Protein AF-A0A931B1Z1-F1 (afdb_monomer)

Solvent-accessible surface area (backbone atoms only — not comparable to full-atom values): 7238 Å² total; per-residue (Å²): 136,54,72,70,56,52,52,50,42,37,54,55,47,54,52,48,51,54,50,27,42,71,78,36,63,94,51,37,62,36,64,45,75,73,36,69,74,39,45,42,60,44,52,47,50,45,32,45,48,65,68,43,51,60,46,37,66,59,86,93,43,54,77,37,46,20,42,42,66,36,80,33,96,89,63,54,25,31,36,36,74,48,52,36,91,91,57,70,56,93,72,59,42,52,68,64,51,48,56,50,28,56,41,36,43,78,56,17,29,42,51,45,83,44,80,56,92,87,46,48,33,31,49,34,40,78,40,78,86,128

Organism: NCBI:txid2789292

pLDDT: mean 93.0, std 7.2, range [48.5, 98.44]

Radius of gyration: 14.9 Å; Cα contacts (8 Å, |Δi|>4): 215; chains: 1; bounding box: 40×29×43 Å

Foldseek 3Di:
DDPVVLVVLLVVVVVVLVVLCVPPVPPSLWDDPVCLVVVLVNLVSLCSNLVFDEFDDDVPATPDWGWHWAADPVGAIKIFTDDHVPPQDPVNCPVSLVSSQVSCVSSQWHWDWDDDPSGIITGIDIHDDD

Nearest PDB structures (foldseek):
  7mwr-assembly1_B  TM=5.370E-01  e=2.546E-02  synthetic construct
  7mwr-assembly1_A  TM=3.887E-01  e=9.452E-03  synthetic construct
  7ssj-assembly2_D  TM=2.767E-01  e=2.943E-01  Bacillus subtilis subsp. subtilis str. 168
  4l68-assembly2_B  TM=3.928E-01  e=4.053E+00  Arabidopsis thaliana

Structure (mmCIF, N/CA/C/O backbone):
data_AF-A0A931B1Z1-F1
#
_entry.id   AF-A0A931B1Z1-F1
#
loop_
_atom_site.group_PDB
_atom_site.id
_atom_site.type_symbol
_atom_site.label_atom_id
_atom_site.label_alt_id
_atom_site.label_comp_id
_atom_site.label_asym_id
_atom_site.label_entity_id
_atom_site.label_seq_id
_atom_site.pdbx_PDB_ins_code
_atom_site.Cartn_x
_atom_site.Cartn_y
_atom_site.Cartn_z
_atom_site.occupancy
_atom_site.B_iso_or_equiv
_atom_site.auth_seq_id
_atom_site.auth_comp_id
_atom_site.auth_asym_id
_atom_site.auth_atom_id
_atom_site.pdbx_PDB_model_num
ATOM 1 N N . MET A 1 1 ? 14.300 -8.143 0.906 1.00 62.97 1 MET A N 1
ATOM 2 C CA . MET A 1 1 ? 13.987 -8.156 2.365 1.00 62.97 1 MET A CA 1
ATOM 3 C C . MET A 1 1 ? 14.579 -9.386 3.073 1.00 62.97 1 MET A C 1
ATOM 5 O O . MET A 1 1 ? 14.466 -10.482 2.539 1.00 62.97 1 MET A O 1
ATOM 9 N N . THR A 1 2 ? 15.219 -9.235 4.241 1.00 77.38 2 THR A N 1
ATOM 10 C CA . THR A 1 2 ? 15.669 -10.373 5.080 1.00 77.38 2 THR A CA 1
ATOM 11 C C . THR A 1 2 ? 14.515 -10.928 5.923 1.00 77.38 2 THR A C 1
ATOM 13 O O . THR A 1 2 ? 13.582 -10.192 6.244 1.00 77.38 2 THR A O 1
ATOM 16 N N . GLU A 1 3 ? 14.574 -12.206 6.306 1.00 76.56 3 GLU A N 1
ATOM 17 C CA . GLU A 1 3 ? 13.533 -12.872 7.113 1.00 76.56 3 GLU A CA 1
ATOM 18 C C . GLU A 1 3 ? 13.296 -12.161 8.460 1.00 76.56 3 GLU A C 1
ATOM 20 O O . GLU A 1 3 ? 12.155 -11.871 8.821 1.00 76.56 3 GLU A O 1
ATOM 25 N N . ASP A 1 4 ? 14.371 -11.717 9.121 1.00 87.69 4 ASP A N 1
ATOM 26 C CA . ASP A 1 4 ? 14.295 -10.925 10.356 1.00 87.69 4 ASP A CA 1
ATOM 27 C C . ASP A 1 4 ? 13.537 -9.603 10.176 1.00 87.69 4 ASP A C 1
ATOM 29 O O . ASP A 1 4 ? 12.760 -9.194 11.042 1.00 87.69 4 ASP A O 1
ATOM 33 N N . ARG A 1 5 ? 13.745 -8.915 9.045 1.00 86.19 5 ARG A N 1
ATOM 34 C CA . ARG A 1 5 ? 13.070 -7.642 8.765 1.00 86.19 5 ARG A CA 1
ATOM 35 C C . ARG A 1 5 ? 11.580 -7.863 8.533 1.00 86.19 5 ARG A C 1
ATOM 37 O O . ARG A 1 5 ? 10.778 -7.108 9.077 1.00 86.19 5 ARG A O 1
ATOM 44 N N . ALA A 1 6 ? 11.220 -8.901 7.781 1.00 87.12 6 ALA A N 1
ATOM 45 C CA . ALA A 1 6 ? 9.827 -9.264 7.538 1.00 87.12 6 ALA A CA 1
ATOM 46 C C . ALA A 1 6 ? 9.095 -9.567 8.856 1.00 87.12 6 ALA A C 1
ATOM 48 O O . ALA A 1 6 ? 8.012 -9.039 9.109 1.00 87.12 6 ALA A O 1
ATOM 49 N N . GLN A 1 7 ? 9.728 -10.339 9.744 1.00 89.44 7 GLN A N 1
ATOM 50 C CA . GLN A 1 7 ? 9.171 -10.670 11.054 1.00 89.44 7 GLN A CA 1
ATOM 51 C C . GLN A 1 7 ? 9.001 -9.430 11.946 1.00 89.44 7 GLN A C 1
ATOM 53 O O . GLN A 1 7 ? 7.971 -9.282 12.606 1.00 89.44 7 GLN A O 1
ATOM 58 N N . GLN A 1 8 ? 9.985 -8.525 11.965 1.00 93.19 8 GLN A N 1
ATOM 59 C CA . GLN A 1 8 ? 9.887 -7.269 12.718 1.00 93.19 8 GLN A CA 1
ATOM 60 C C . GLN A 1 8 ? 8.735 -6.393 12.221 1.00 93.19 8 GLN A C 1
ATOM 62 O O . GLN A 1 8 ? 7.991 -5.841 13.032 1.00 93.19 8 GLN A O 1
ATOM 67 N N . VAL A 1 9 ? 8.571 -6.278 10.900 1.00 94.38 9 VAL A N 1
ATOM 68 C CA . VAL A 1 9 ? 7.472 -5.513 10.301 1.00 94.38 9 VAL A CA 1
ATOM 69 C C . VAL A 1 9 ? 6.120 -6.128 10.667 1.00 94.38 9 VAL A C 1
ATOM 71 O O . VAL A 1 9 ? 5.229 -5.399 11.101 1.00 94.38 9 VAL A O 1
ATOM 74 N N . ALA A 1 10 ? 5.978 -7.453 10.574 1.00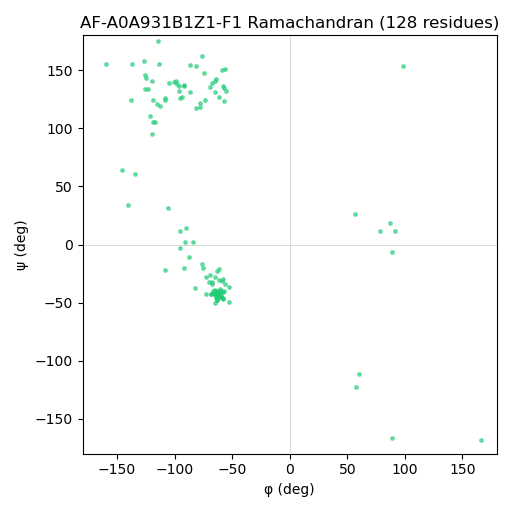 91.00 10 ALA A N 1
ATOM 75 C CA . ALA A 1 10 ? 4.746 -8.147 10.946 1.00 91.00 10 ALA A CA 1
ATOM 76 C C . ALA A 1 10 ? 4.367 -7.908 12.420 1.00 91.00 10 ALA A C 1
ATOM 78 O O . ALA A 1 10 ? 3.233 -7.538 12.716 1.00 91.00 10 ALA A O 1
ATOM 79 N N . GLN A 1 11 ? 5.327 -8.018 13.346 1.00 94.06 11 GLN A N 1
ATOM 80 C CA . GLN A 1 11 ? 5.090 -7.758 14.775 1.00 94.06 11 GLN A CA 1
ATOM 81 C C . GLN A 1 11 ? 4.701 -6.299 15.057 1.00 94.06 11 GLN A C 1
ATOM 83 O O . GLN A 1 11 ? 3.811 -6.023 15.872 1.00 94.06 11 GLN A O 1
ATOM 88 N N . ALA A 1 12 ? 5.365 -5.348 14.390 1.00 94.62 12 ALA A N 1
ATOM 89 C CA . ALA A 1 12 ? 5.027 -3.934 14.500 1.00 94.62 12 ALA A CA 1
ATOM 90 C C . ALA A 1 12 ? 3.599 -3.676 13.999 1.00 94.62 12 ALA A C 1
ATOM 92 O O . ALA A 1 12 ? 2.826 -2.988 14.666 1.00 94.62 12 ALA A O 1
ATOM 93 N N . TRP A 1 13 ? 3.227 -4.283 12.872 1.00 95.62 13 TRP A N 1
ATOM 94 C CA . TRP A 1 13 ? 1.895 -4.171 12.292 1.00 95.62 13 TRP A CA 1
ATOM 95 C C . TRP A 1 13 ? 0.801 -4.741 13.201 1.00 95.62 13 TRP A C 1
ATOM 97 O O . TRP A 1 13 ? -0.173 -4.048 13.491 1.00 95.62 13 TRP A O 1
ATOM 107 N N . GLU A 1 14 ? 0.979 -5.948 13.742 1.00 95.81 14 GLU A N 1
ATOM 108 C CA . GLU A 1 14 ? 0.033 -6.544 14.700 1.00 95.81 14 GLU A CA 1
ATOM 109 C C . GLU A 1 14 ? -0.185 -5.658 15.934 1.00 95.81 14 GLU A C 1
ATOM 111 O O . GLU A 1 14 ? -1.308 -5.501 16.424 1.00 95.81 14 GLU A O 1
ATOM 116 N N . SER A 1 15 ? 0.889 -5.039 16.427 1.00 95.75 15 SER A N 1
ATOM 117 C CA . SER A 1 15 ? 0.817 -4.119 17.563 1.00 95.75 15 SER A CA 1
ATOM 118 C C . SER A 1 15 ? 0.002 -2.868 17.227 1.00 95.75 15 SER A C 1
ATOM 120 O O . SER A 1 15 ? -0.806 -2.429 18.048 1.00 95.75 15 SER A O 1
ATOM 122 N N . LEU A 1 16 ? 0.153 -2.321 16.016 1.00 95.62 16 LEU A N 1
ATOM 123 C CA . LEU A 1 16 ? -0.657 -1.197 15.543 1.00 95.62 16 LEU A CA 1
ATOM 124 C C . LEU A 1 16 ? -2.135 -1.569 15.406 1.00 95.62 16 LEU A C 1
ATOM 126 O O . LEU A 1 16 ? -2.984 -0.810 15.869 1.00 95.62 16 LEU A O 1
ATOM 130 N N . LEU A 1 17 ? -2.453 -2.743 14.850 1.00 95.88 17 LEU A N 1
ATOM 131 C CA . LEU A 1 17 ? -3.837 -3.222 14.751 1.00 95.88 17 LEU A CA 1
ATOM 132 C C . LEU A 1 17 ? -4.487 -3.379 16.133 1.00 95.88 17 LEU A C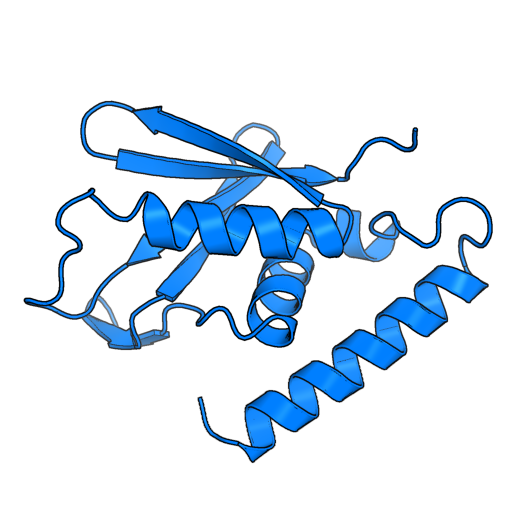 1
ATOM 134 O O . LEU A 1 17 ? -5.641 -2.996 16.326 1.00 95.88 17 LEU A O 1
ATOM 138 N N . ARG A 1 18 ? -3.735 -3.855 17.134 1.00 96.94 18 ARG A N 1
ATOM 139 C CA . ARG A 1 18 ? -4.213 -3.885 18.524 1.00 96.94 18 ARG A CA 1
ATOM 140 C C . ARG A 1 18 ? -4.508 -2.479 19.051 1.00 96.94 18 ARG A C 1
ATOM 142 O O . ARG A 1 18 ? -5.537 -2.278 19.689 1.00 96.94 18 ARG A O 1
ATOM 149 N N . ILE A 1 19 ? -3.633 -1.507 18.780 1.00 96.69 19 ILE A N 1
ATOM 150 C CA . ILE A 1 19 ? -3.853 -0.108 19.173 1.00 96.69 19 ILE A CA 1
ATOM 151 C C . ILE A 1 19 ? -5.105 0.453 18.488 1.00 96.69 19 ILE A C 1
ATOM 153 O O . ILE A 1 19 ? -5.897 1.093 19.176 1.00 96.69 19 ILE A O 1
ATOM 157 N N . ARG A 1 20 ? -5.340 0.171 17.193 1.00 96.12 20 ARG A N 1
ATOM 158 C CA . ARG A 1 20 ? -6.587 0.555 16.497 1.00 96.12 20 ARG A CA 1
ATOM 159 C C . ARG A 1 20 ? -7.817 0.067 17.262 1.00 96.12 20 A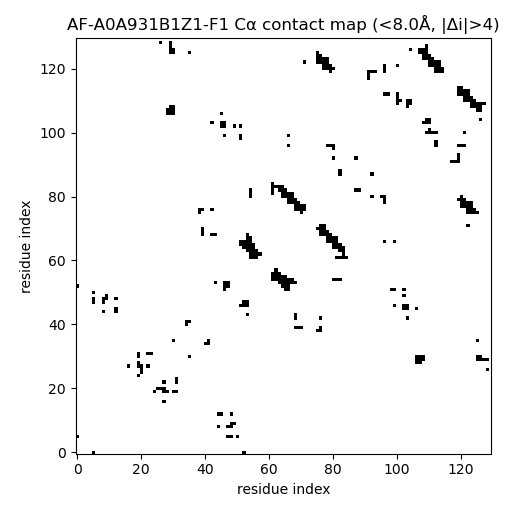RG A C 1
ATOM 161 O O . ARG A 1 20 ? -8.692 0.870 17.568 1.00 96.12 20 ARG A O 1
ATOM 168 N N . GLY A 1 21 ? -7.842 -1.209 17.647 1.00 96.00 21 GLY A N 1
ATOM 169 C CA . GLY A 1 21 ? -8.945 -1.787 18.422 1.00 96.00 21 GLY A CA 1
ATOM 170 C C . GLY A 1 21 ? -9.211 -1.089 19.760 1.00 96.00 21 GLY A C 1
ATOM 171 O O . GLY A 1 21 ? -10.352 -1.036 20.205 1.00 96.00 21 GLY A O 1
ATOM 172 N N . LEU A 1 22 ? -8.181 -0.512 20.387 1.00 96.44 22 LEU A N 1
ATOM 173 C CA . LEU A 1 22 ? -8.319 0.227 21.644 1.00 96.44 22 LEU A CA 1
ATOM 174 C C . LEU A 1 22 ? -8.790 1.675 21.442 1.00 96.44 22 LEU A C 1
ATOM 176 O O . LEU A 1 22 ? -9.547 2.183 22.264 1.00 96.44 22 LEU A O 1
ATOM 180 N N . VAL A 1 23 ? -8.325 2.354 20.388 1.00 94.81 23 VAL A N 1
ATOM 181 C CA . VAL A 1 23 ? -8.594 3.793 20.175 1.00 94.81 23 VAL A CA 1
ATOM 182 C C . VAL A 1 23 ? -9.832 4.072 19.322 1.00 94.81 23 VAL A C 1
ATOM 184 O O . VAL A 1 23 ? -10.365 5.176 19.378 1.00 94.81 23 VAL A O 1
ATOM 187 N N . GLN A 1 24 ? -10.283 3.097 18.533 1.00 94.38 24 GLN A N 1
ATOM 188 C CA . GLN A 1 24 ? -11.463 3.190 17.668 1.00 94.38 24 GLN A CA 1
ATOM 189 C C . GLN A 1 24 ? -12.191 1.837 17.586 1.00 94.38 24 GLN A C 1
ATOM 191 O O . GLN A 1 24 ? -12.250 1.227 16.519 1.00 94.38 24 GLN A O 1
ATOM 196 N N . PRO A 1 25 ? -12.736 1.335 18.706 1.00 94.38 25 PRO A N 1
ATOM 197 C CA . PRO A 1 25 ? -13.301 -0.014 18.777 1.00 94.38 25 PRO A CA 1
ATOM 198 C C . PRO A 1 25 ? -14.400 -0.277 17.737 1.00 94.38 25 PRO A C 1
ATOM 200 O O . PRO A 1 25 ? -14.471 -1.380 17.206 1.00 94.38 25 PRO A O 1
ATOM 203 N N . ASP A 1 26 ? -15.196 0.740 17.395 1.00 94.44 26 ASP A N 1
ATOM 204 C CA . ASP A 1 26 ? -16.310 0.617 16.446 1.00 94.44 26 ASP A CA 1
ATOM 205 C C . ASP A 1 26 ? -15.866 0.545 14.973 1.00 94.44 26 ASP A C 1
ATOM 207 O O . ASP A 1 26 ? -16.650 0.141 14.120 1.00 94.44 26 ASP A O 1
ATOM 211 N N . HIS A 1 27 ? -14.621 0.938 14.674 1.00 94.38 27 HIS A N 1
ATOM 212 C CA . HIS A 1 27 ? -14.079 1.043 13.312 1.00 94.38 27 HIS A CA 1
ATOM 213 C C . HIS A 1 27 ? -12.626 0.558 13.229 1.00 94.38 27 HIS A C 1
ATOM 215 O O . HIS A 1 27 ? -11.794 1.141 12.528 1.00 94.38 27 HIS A O 1
ATOM 221 N N . SER A 1 28 ? -12.265 -0.455 14.017 1.00 95.38 28 SER A N 1
ATOM 222 C CA . SER A 1 28 ? -10.878 -0.932 14.151 1.00 95.38 28 SER A CA 1
ATOM 223 C C . SER A 1 28 ? -10.260 -1.447 12.842 1.00 95.38 28 SER A C 1
ATOM 225 O O . SER A 1 28 ? -9.036 -1.457 12.691 1.00 95.38 28 SER A O 1
ATOM 227 N N . GLU A 1 29 ? -11.103 -1.812 11.879 1.00 94.88 29 GLU A N 1
ATOM 228 C CA . GLU A 1 29 ? -10.746 -2.201 10.520 1.00 94.88 29 GLU A CA 1
ATOM 229 C C . GLU A 1 29 ? -10.228 -1.030 9.674 1.00 94.88 29 GLU A C 1
ATOM 231 O O . GLU A 1 29 ? -9.421 -1.246 8.772 1.00 94.88 29 GLU A O 1
ATOM 236 N N . LEU A 1 30 ? -10.625 0.210 9.979 1.00 96.50 30 LEU A N 1
ATOM 237 C CA . LEU A 1 30 ? -10.210 1.398 9.232 1.00 96.50 30 LEU A CA 1
ATOM 238 C C . LEU A 1 30 ? -8.879 1.972 9.753 1.00 96.50 30 LEU A C 1
ATOM 240 O O . LEU A 1 30 ? -8.569 1.853 10.939 1.00 96.50 30 LEU A O 1
ATOM 244 N N . PRO A 1 31 ? -8.105 2.693 8.919 1.00 96.50 31 PRO A N 1
ATOM 245 C CA . PRO A 1 31 ? -6.925 3.422 9.362 1.00 96.50 31 PRO A CA 1
ATOM 246 C C . PRO A 1 31 ? -7.282 4.430 10.448 1.00 96.50 31 PRO A C 1
ATOM 248 O O . PRO A 1 31 ? -8.270 5.166 10.328 1.00 96.50 31 PRO A O 1
ATOM 251 N N . ALA A 1 32 ? -6.463 4.496 11.489 1.00 95.88 32 ALA A N 1
ATOM 252 C CA . ALA A 1 32 ? -6.657 5.391 12.611 1.00 95.88 32 ALA A CA 1
ATOM 253 C C . ALA A 1 32 ? -6.281 6.844 12.308 1.00 95.88 32 ALA A C 1
ATOM 255 O O . ALA A 1 32 ? -5.556 7.105 11.346 1.00 95.88 32 ALA A O 1
ATOM 256 N N . PRO A 1 33 ? -6.735 7.830 13.111 1.00 94.69 33 PRO A N 1
ATOM 257 C CA . PRO A 1 33 ? -6.446 9.242 12.857 1.00 94.69 33 PRO A CA 1
ATOM 258 C C . PRO A 1 33 ? -4.953 9.552 12.671 1.00 94.69 33 PRO A C 1
ATOM 260 O O . PRO A 1 33 ? -4.592 10.359 11.818 1.00 94.69 33 PRO A O 1
ATOM 263 N N . TRP A 1 34 ? -4.075 8.873 13.416 1.00 94.50 34 TRP A N 1
ATOM 264 C CA . TRP A 1 34 ? -2.623 9.037 13.294 1.00 94.50 34 TRP A CA 1
ATOM 265 C C . TRP A 1 34 ? -2.049 8.417 12.007 1.00 94.50 34 TRP A C 1
ATOM 267 O O . TRP A 1 34 ? -1.069 8.934 11.475 1.00 94.50 34 TRP A O 1
ATOM 277 N N . GLU A 1 35 ? -2.679 7.379 11.452 1.00 96.00 35 GLU A N 1
ATOM 278 C CA . GLU A 1 35 ? -2.324 6.811 10.141 1.00 96.00 35 GLU A CA 1
ATOM 279 C C . GLU A 1 35 ? -2.761 7.734 9.015 1.00 96.00 35 GLU A C 1
ATOM 281 O O . GLU A 1 35 ? -1.993 8.006 8.096 1.00 96.00 35 GLU A O 1
ATOM 286 N N . ARG A 1 36 ? -3.972 8.289 9.129 1.00 94.81 36 ARG A N 1
ATOM 287 C CA . ARG A 1 36 ? -4.505 9.283 8.187 1.00 94.81 36 ARG A CA 1
ATOM 288 C C . ARG A 1 36 ? -3.658 10.556 8.162 1.00 94.81 36 ARG A C 1
ATOM 290 O O . ARG A 1 36 ? -3.568 11.198 7.123 1.00 94.81 36 ARG A O 1
ATOM 297 N N . ALA A 1 37 ? -3.019 10.904 9.281 1.00 94.38 37 ALA A N 1
ATOM 298 C CA . ALA A 1 37 ? -2.094 12.033 9.375 1.00 94.38 37 ALA A CA 1
ATOM 299 C C . ALA A 1 37 ? -0.713 11.760 8.742 1.00 94.38 37 ALA A C 1
ATOM 301 O O . ALA A 1 37 ? 0.007 12.707 8.430 1.00 94.38 37 ALA A O 1
ATOM 302 N N . GLN A 1 38 ? -0.323 10.493 8.549 1.00 95.44 38 GLN A N 1
ATOM 303 C CA . GLN A 1 38 ? 0.939 10.098 7.905 1.00 95.44 38 GLN A CA 1
ATOM 304 C C . GLN A 1 38 ? 0.714 8.976 6.873 1.00 95.44 38 GLN A C 1
ATOM 306 O O . GLN A 1 38 ? 1.286 7.887 6.998 1.00 95.44 38 GLN A O 1
ATOM 311 N N . PRO A 1 39 ? -0.094 9.223 5.827 1.00 96.00 39 PRO A N 1
ATOM 312 C CA . PRO A 1 39 ? -0.650 8.151 5.011 1.00 96.00 39 PRO A CA 1
ATOM 313 C C . PRO A 1 39 ? 0.410 7.449 4.155 1.00 96.00 39 PRO A C 1
ATOM 315 O O . PRO A 1 39 ? 0.341 6.239 3.998 1.00 96.00 39 PRO A O 1
ATOM 318 N N . VAL A 1 40 ? 1.452 8.147 3.687 1.00 97.38 40 VAL A N 1
ATOM 319 C CA . VAL A 1 40 ? 2.577 7.520 2.960 1.00 97.38 40 VAL A CA 1
ATOM 320 C C . VAL A 1 40 ? 3.261 6.443 3.808 1.00 97.38 40 VAL A C 1
ATOM 322 O O . VAL A 1 40 ? 3.485 5.330 3.340 1.00 97.38 40 VAL A O 1
ATOM 325 N N . ARG A 1 41 ? 3.556 6.748 5.079 1.00 96.38 41 ARG A N 1
ATOM 326 C CA . ARG A 1 41 ? 4.212 5.801 5.995 1.00 96.38 41 ARG A CA 1
ATOM 327 C C . ARG A 1 41 ? 3.292 4.641 6.353 1.00 96.38 41 ARG A C 1
ATOM 329 O O . ARG A 1 41 ? 3.740 3.501 6.367 1.00 96.38 41 ARG A O 1
ATOM 336 N N . ALA A 1 42 ? 2.022 4.930 6.628 1.00 97.00 42 ALA A N 1
ATOM 337 C CA . ALA A 1 42 ? 1.054 3.905 6.995 1.00 97.00 42 ALA A CA 1
ATOM 338 C C . ALA A 1 42 ? 0.759 2.940 5.829 1.00 97.00 42 ALA A C 1
ATOM 340 O O . ALA A 1 42 ? 0.729 1.730 6.034 1.00 97.00 42 ALA A O 1
ATOM 341 N N . VAL A 1 43 ? 0.621 3.457 4.602 1.00 98.12 43 VAL A N 1
ATOM 342 C CA . VAL A 1 43 ? 0.440 2.656 3.379 1.00 98.12 43 VAL A CA 1
ATOM 343 C C . VAL A 1 43 ? 1.674 1.798 3.096 1.00 98.12 43 VAL A C 1
ATOM 345 O O . VAL A 1 43 ? 1.528 0.604 2.851 1.00 98.12 43 VAL A O 1
ATOM 348 N N . ALA A 1 44 ? 2.886 2.360 3.179 1.00 97.56 44 ALA A N 1
ATOM 349 C CA . ALA A 1 44 ? 4.117 1.588 2.993 1.00 97.56 44 ALA A CA 1
ATOM 350 C C . ALA A 1 44 ? 4.245 0.450 4.021 1.00 97.56 44 ALA A C 1
ATOM 352 O O . ALA A 1 44 ? 4.506 -0.688 3.641 1.00 97.56 44 ALA A O 1
ATOM 353 N N . LEU A 1 45 ? 3.971 0.729 5.301 1.00 96.50 45 LEU A N 1
ATOM 354 C CA . LEU A 1 45 ? 4.027 -0.282 6.357 1.00 96.50 45 LEU A CA 1
ATOM 355 C C . LEU A 1 45 ? 2.994 -1.399 6.151 1.00 96.50 45 LEU A C 1
ATOM 357 O O . LEU A 1 45 ? 3.320 -2.567 6.343 1.00 96.50 45 LEU A O 1
ATOM 361 N N . ALA A 1 46 ? 1.768 -1.057 5.744 1.00 97.62 46 ALA A N 1
ATOM 362 C CA . ALA A 1 46 ? 0.728 -2.040 5.445 1.00 97.62 46 ALA A CA 1
ATOM 363 C C . ALA A 1 46 ? 1.123 -2.961 4.276 1.00 97.62 46 ALA A C 1
ATOM 365 O O . ALA A 1 46 ? 0.886 -4.168 4.332 1.00 97.62 46 ALA A O 1
ATOM 366 N N . LEU A 1 47 ? 1.759 -2.407 3.238 1.00 97.88 47 LEU A N 1
ATOM 367 C CA . LEU A 1 47 ? 2.296 -3.177 2.115 1.00 97.88 47 LEU A CA 1
ATOM 368 C C . LEU A 1 47 ? 3.427 -4.112 2.563 1.00 97.88 47 LEU A C 1
ATOM 370 O O . LEU A 1 47 ? 3.349 -5.311 2.299 1.00 97.88 47 LEU A O 1
ATOM 374 N N . GLU A 1 48 ? 4.426 -3.604 3.295 1.00 96.94 48 GLU A N 1
ATOM 375 C CA . GLU A 1 48 ? 5.533 -4.432 3.800 1.00 96.94 48 GLU A CA 1
ATOM 376 C C . GLU A 1 48 ? 5.027 -5.555 4.720 1.00 96.94 48 GLU A C 1
ATOM 378 O O . GLU A 1 48 ? 5.463 -6.699 4.594 1.00 96.94 48 GLU A O 1
ATOM 383 N N . ALA A 1 49 ? 4.072 -5.263 5.611 1.00 96.69 49 ALA A N 1
ATOM 384 C CA . ALA A 1 49 ? 3.476 -6.250 6.513 1.00 96.69 49 ALA A CA 1
ATOM 385 C C . ALA A 1 49 ? 2.687 -7.341 5.775 1.00 96.69 49 ALA A C 1
ATOM 387 O O . ALA A 1 49 ? 2.602 -8.472 6.251 1.00 96.69 49 ALA A O 1
ATOM 388 N N . ALA A 1 50 ? 2.144 -7.021 4.599 1.00 95.81 50 ALA A N 1
ATOM 389 C CA . ALA A 1 50 ? 1.508 -7.980 3.703 1.00 95.81 50 ALA A CA 1
ATOM 390 C C . ALA A 1 50 ? 2.506 -8.716 2.785 1.00 95.81 50 ALA A C 1
ATOM 392 O O . ALA A 1 50 ? 2.083 -9.510 1.944 1.00 95.81 50 ALA A O 1
ATOM 393 N N . GLY A 1 51 ? 3.811 -8.458 2.923 1.00 95.12 51 GLY A N 1
ATOM 394 C CA . GLY A 1 51 ? 4.862 -9.054 2.098 1.00 95.12 51 GLY A CA 1
ATOM 395 C C . GLY A 1 51 ? 5.011 -8.423 0.711 1.00 95.12 51 GLY A C 1
ATOM 396 O O . GLY A 1 51 ? 5.719 -8.977 -0.129 1.00 95.12 51 GLY A O 1
ATOM 397 N N . VAL A 1 52 ? 4.372 -7.278 0.450 1.00 95.94 52 VAL A N 1
ATOM 398 C CA . VAL A 1 52 ? 4.564 -6.529 -0.797 1.00 95.94 52 VAL A CA 1
ATOM 399 C C . VAL A 1 52 ? 5.890 -5.765 -0.703 1.00 95.94 52 VAL A C 1
ATOM 401 O O . VAL A 1 52 ? 6.060 -4.963 0.218 1.00 95.94 52 VAL A O 1
ATOM 404 N N . PRO A 1 53 ? 6.845 -5.987 -1.625 1.00 94.31 53 PRO A N 1
ATOM 405 C CA . PRO A 1 53 ? 8.139 -5.323 -1.564 1.00 94.31 53 PRO A CA 1
ATOM 406 C C . PRO A 1 53 ? 7.991 -3.821 -1.812 1.00 94.31 53 PRO A C 1
ATOM 408 O O . PRO A 1 53 ? 7.271 -3.397 -2.719 1.00 94.31 53 PRO A O 1
ATOM 411 N N . ILE A 1 54 ? 8.724 -3.018 -1.044 1.00 95.88 54 ILE A N 1
ATOM 412 C CA . ILE A 1 54 ? 8.899 -1.590 -1.308 1.00 95.88 54 ILE A CA 1
ATOM 413 C C . ILE A 1 54 ? 10.148 -1.407 -2.163 1.00 95.88 54 ILE A C 1
ATOM 415 O O . ILE A 1 54 ? 11.183 -2.025 -1.921 1.00 95.88 54 ILE A O 1
ATOM 419 N N . CYS A 1 55 ? 10.047 -0.552 -3.176 1.00 96.50 55 CYS A N 1
ATOM 420 C CA . CYS A 1 55 ? 11.165 -0.237 -4.047 1.00 96.50 55 CYS A CA 1
ATOM 421 C C . CYS A 1 55 ? 12.301 0.400 -3.239 1.00 96.50 55 CYS A C 1
ATOM 423 O O . CYS A 1 55 ? 12.109 1.432 -2.594 1.00 96.50 55 CYS A O 1
ATOM 425 N N . ALA A 1 56 ? 13.503 -0.154 -3.365 1.00 93.75 56 ALA A N 1
ATOM 426 C CA . ALA A 1 56 ? 14.723 0.463 -2.864 1.00 93.75 56 ALA A CA 1
ATOM 427 C C . ALA A 1 56 ? 15.526 1.049 -4.027 1.00 93.75 56 ALA A C 1
ATOM 429 O O . ALA A 1 56 ? 15.645 0.436 -5.096 1.00 93.75 56 ALA A O 1
ATOM 430 N N . VAL A 1 57 ? 16.088 2.237 -3.813 1.00 93.38 57 VAL A N 1
ATOM 431 C CA . VAL A 1 57 ? 16.924 2.938 -4.792 1.00 93.38 57 VAL A CA 1
ATOM 432 C C . VAL A 1 57 ? 18.277 3.304 -4.188 1.00 93.38 57 VAL A C 1
ATOM 434 O O . VAL A 1 57 ? 18.362 3.624 -3.004 1.00 93.38 57 VAL A O 1
ATOM 437 N N . ASP A 1 58 ? 19.316 3.269 -5.016 1.00 92.88 58 ASP A N 1
ATOM 438 C CA . ASP A 1 58 ? 20.634 3.843 -4.742 1.00 92.88 58 ASP A CA 1
ATOM 439 C C . ASP A 1 58 ? 20.905 4.927 -5.796 1.00 92.88 58 ASP A C 1
ATOM 441 O O . ASP A 1 58 ? 21.077 4.642 -6.988 1.00 92.88 58 ASP A O 1
ATOM 445 N N . GLY A 1 59 ? 20.806 6.193 -5.380 1.00 91.56 59 GLY A N 1
ATOM 446 C CA . GLY A 1 59 ? 20.669 7.322 -6.301 1.00 91.56 59 GLY A CA 1
ATOM 447 C C . GLY A 1 59 ? 19.437 7.158 -7.202 1.00 91.56 59 GLY A C 1
ATOM 448 O O . GLY A 1 59 ? 18.319 6.991 -6.718 1.00 91.56 59 GLY A O 1
ATOM 449 N N . ASP A 1 60 ? 19.647 7.169 -8.520 1.00 87.88 60 ASP A N 1
ATOM 450 C CA . ASP A 1 60 ? 18.576 6.978 -9.511 1.00 87.88 60 ASP A CA 1
ATOM 451 C C . ASP A 1 60 ? 18.312 5.500 -9.861 1.00 87.88 60 ASP A C 1
ATOM 453 O O . ASP A 1 60 ? 17.327 5.175 -10.544 1.00 87.88 60 ASP A O 1
ATOM 457 N N . ALA A 1 61 ? 19.191 4.591 -9.426 1.00 91.75 61 ALA A N 1
ATOM 458 C CA . ALA A 1 61 ? 19.133 3.180 -9.777 1.00 91.75 61 ALA A CA 1
ATOM 459 C C . ALA A 1 61 ? 18.228 2.403 -8.815 1.00 91.75 61 ALA A C 1
ATOM 461 O O . ALA A 1 61 ? 18.367 2.488 -7.601 1.00 91.75 61 ALA A O 1
ATOM 462 N N . VAL A 1 62 ? 17.321 1.591 -9.363 1.00 95.06 62 VAL A N 1
ATOM 463 C CA . VAL A 1 62 ? 16.543 0.627 -8.570 1.00 95.06 62 VAL A CA 1
ATOM 464 C C . VAL A 1 62 ? 17.465 -0.525 -8.178 1.00 95.06 62 VAL A C 1
ATOM 466 O O . VAL A 1 62 ? 18.048 -1.153 -9.063 1.00 95.06 62 VAL A O 1
ATOM 469 N N . VAL A 1 63 ? 17.574 -0.798 -6.878 1.00 94.69 63 VAL A N 1
ATOM 470 C CA . VAL A 1 63 ? 18.361 -1.913 -6.315 1.00 94.69 63 VAL A CA 1
ATOM 471 C C . VAL A 1 63 ? 17.476 -3.035 -5.763 1.00 94.69 63 VAL A C 1
ATOM 473 O O . VAL A 1 63 ? 17.902 -4.185 -5.736 1.00 94.69 63 VAL A O 1
ATOM 476 N N . GLU A 1 64 ? 16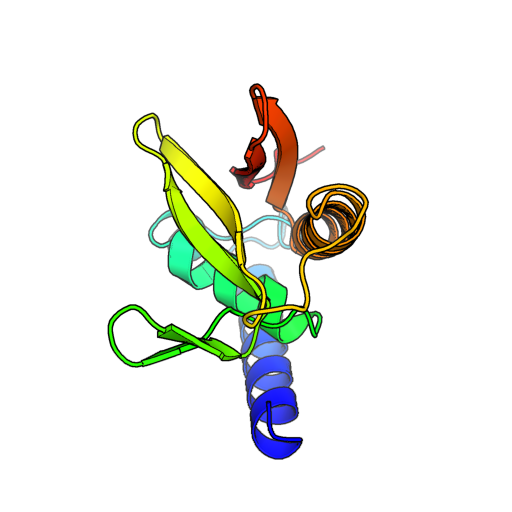.217 -2.735 -5.431 1.00 93.62 64 GLU A N 1
ATOM 477 C CA . GLU A 1 64 ? 15.158 -3.718 -5.158 1.00 93.62 64 GLU A CA 1
ATOM 478 C C . GLU A 1 64 ? 13.871 -3.219 -5.827 1.00 93.62 64 GLU A C 1
ATOM 480 O O . GLU A 1 64 ? 13.466 -2.075 -5.620 1.00 93.62 64 GLU A O 1
ATOM 485 N N . GLY A 1 65 ? 13.267 -4.040 -6.691 1.00 94.94 65 GLY A N 1
ATOM 486 C CA . GLY A 1 65 ? 12.002 -3.699 -7.346 1.00 94.94 65 GLY A CA 1
ATOM 487 C C . GLY A 1 65 ? 10.827 -3.822 -6.379 1.00 94.94 65 GLY A C 1
ATOM 488 O O . GLY A 1 65 ? 10.838 -4.677 -5.499 1.00 94.94 65 GLY A O 1
ATOM 489 N N . GLY A 1 66 ? 9.805 -2.991 -6.554 1.00 96.50 66 GLY A N 1
ATOM 490 C CA . GLY A 1 66 ? 8.644 -3.001 -5.675 1.00 96.50 66 GLY A CA 1
ATOM 491 C C . GLY A 1 66 ? 7.751 -1.779 -5.825 1.00 96.50 66 GLY A C 1
ATOM 492 O O . GLY A 1 66 ? 7.898 -0.968 -6.750 1.00 96.50 66 GLY A O 1
ATOM 493 N N . ALA A 1 67 ? 6.839 -1.645 -4.871 1.00 97.62 67 ALA A N 1
ATOM 494 C CA . ALA A 1 67 ? 5.945 -0.513 -4.742 1.00 97.62 67 ALA A CA 1
ATOM 495 C C . ALA A 1 67 ? 6.709 0.755 -4.330 1.00 97.62 67 ALA A C 1
ATOM 497 O O . ALA A 1 67 ? 7.547 0.744 -3.430 1.00 97.62 67 ALA A O 1
ATOM 498 N N . VAL A 1 68 ? 6.396 1.870 -4.978 1.00 97.44 68 VAL A N 1
ATOM 499 C CA . VAL A 1 68 ? 6.832 3.215 -4.593 1.00 97.44 68 VAL A CA 1
ATOM 500 C C . VAL A 1 68 ? 5.614 3.940 -4.050 1.00 97.44 68 VAL A C 1
ATOM 502 O O . VAL A 1 68 ? 4.603 4.028 -4.747 1.00 97.44 68 VAL A O 1
ATOM 505 N N . VAL A 1 69 ? 5.711 4.440 -2.821 1.00 98.25 69 VAL A N 1
ATOM 506 C CA . VAL A 1 69 ? 4.610 5.095 -2.107 1.00 98.25 69 VAL A CA 1
ATOM 507 C C . VAL A 1 69 ? 4.943 6.571 -1.930 1.00 98.25 69 VAL A C 1
ATOM 509 O O . VAL A 1 69 ? 5.936 6.914 -1.293 1.00 98.25 69 VAL A O 1
ATOM 512 N N . GLU A 1 70 ? 4.113 7.443 -2.488 1.00 97.44 70 GLU A N 1
ATOM 513 C CA . GLU A 1 70 ? 4.361 8.884 -2.574 1.00 97.44 70 GLU A CA 1
ATOM 514 C C . GLU A 1 70 ? 3.091 9.678 -2.233 1.00 97.44 70 GLU A C 1
ATOM 516 O O . GLU A 1 70 ? 1.981 9.158 -2.371 1.00 97.44 70 GLU A O 1
ATOM 521 N N . PRO A 1 71 ? 3.209 10.932 -1.766 1.00 96.94 71 PRO A N 1
ATOM 522 C CA . PRO A 1 71 ? 2.043 11.797 -1.617 1.00 96.94 71 PRO A CA 1
ATOM 523 C C . PRO A 1 71 ? 1.424 12.098 -2.991 1.00 96.94 71 PRO A C 1
ATOM 525 O O . PRO A 1 71 ? 2.145 12.330 -3.959 1.00 96.94 71 PRO A O 1
ATOM 528 N N . GLU A 1 72 ? 0.094 12.136 -3.075 1.00 93.50 72 GLU A N 1
ATOM 529 C CA . GLU A 1 72 ? -0.607 12.610 -4.275 1.00 93.50 72 GLU A CA 1
ATOM 530 C C . GLU A 1 72 ? -0.989 14.092 -4.117 1.00 93.50 72 GLU A C 1
ATOM 532 O O . GLU A 1 72 ? -1.477 14.514 -3.066 1.00 93.50 72 GLU A O 1
ATOM 537 N N . GLU A 1 73 ? -0.791 14.896 -5.170 1.00 80.81 73 GLU A N 1
ATOM 538 C CA . GLU A 1 73 ? -0.925 16.364 -5.122 1.00 80.81 73 GLU A CA 1
ATOM 539 C C . GLU A 1 73 ? -2.319 16.846 -4.694 1.00 80.81 73 GLU A C 1
ATOM 541 O O . GLU A 1 73 ? -2.456 17.903 -4.079 1.00 80.81 73 GLU A O 1
ATOM 546 N N . ARG A 1 74 ? -3.367 16.080 -5.016 1.00 77.88 74 ARG A N 1
ATOM 547 C CA . ARG A 1 74 ? -4.767 16.422 -4.708 1.00 77.88 74 ARG A CA 1
ATOM 548 C C . ARG A 1 74 ? -5.284 15.789 -3.413 1.00 77.88 74 ARG A C 1
ATOM 550 O O . ARG A 1 74 ? -6.481 15.862 -3.147 1.00 77.88 74 ARG A O 1
ATOM 557 N N . GLY A 1 75 ? -4.390 15.224 -2.605 1.00 79.56 75 GLY A N 1
ATOM 558 C CA . GLY A 1 75 ? -4.722 14.471 -1.401 1.00 79.56 75 GLY A CA 1
ATOM 559 C C . GLY A 1 75 ? -4.716 12.962 -1.642 1.00 79.56 75 GLY A C 1
ATOM 560 O O . GLY A 1 75 ? -4.914 12.490 -2.760 1.00 79.56 75 GLY A O 1
ATOM 561 N N . GLY A 1 76 ? -4.464 12.213 -0.567 1.00 87.69 76 GLY A N 1
ATOM 562 C CA . GLY A 1 76 ? -4.278 10.764 -0.609 1.00 87.69 76 GLY A CA 1
ATOM 563 C C . GLY A 1 76 ? -2.824 10.350 -0.844 1.00 87.69 76 GLY A C 1
ATOM 564 O O . GLY A 1 76 ? -1.888 11.146 -0.717 1.00 87.69 76 GLY A O 1
ATOM 565 N N . THR A 1 77 ? -2.649 9.074 -1.166 1.00 97.75 77 THR A N 1
ATOM 566 C CA . THR A 1 77 ? -1.345 8.450 -1.393 1.00 97.75 77 THR A CA 1
ATOM 567 C C . THR A 1 77 ? -1.337 7.779 -2.756 1.00 97.75 77 THR A C 1
ATOM 569 O O . THR A 1 77 ? -2.260 7.048 -3.107 1.00 97.75 77 THR A O 1
ATOM 572 N N . ARG A 1 78 ? -0.276 7.995 -3.524 1.00 97.88 78 ARG A N 1
ATOM 573 C CA . ARG A 1 78 ? -0.053 7.338 -4.805 1.00 97.88 78 ARG A CA 1
ATOM 574 C C . ARG A 1 78 ? 0.860 6.137 -4.612 1.00 97.88 78 ARG A C 1
ATOM 576 O O . ARG A 1 78 ? 1.922 6.262 -4.006 1.00 97.88 78 ARG A O 1
ATOM 583 N N . VAL A 1 79 ? 0.482 4.994 -5.178 1.00 98.44 79 VAL A N 1
ATOM 584 C CA . VAL A 1 79 ? 1.361 3.821 -5.265 1.00 98.44 79 VAL A CA 1
ATOM 585 C C . VAL A 1 79 ? 1.666 3.525 -6.724 1.00 98.44 79 VAL A C 1
ATOM 587 O O . VAL A 1 79 ? 0.762 3.294 -7.523 1.00 98.44 79 VAL A O 1
ATOM 590 N N . THR A 1 80 ? 2.942 3.533 -7.088 1.00 97.12 80 THR A N 1
ATOM 591 C CA . THR A 1 80 ? 3.423 3.065 -8.397 1.00 97.12 80 THR A CA 1
ATOM 592 C C . THR A 1 80 ? 4.302 1.834 -8.216 1.00 97.12 80 THR A C 1
ATOM 594 O O . THR A 1 80 ? 4.583 1.434 -7.090 1.00 97.12 80 THR A O 1
ATOM 597 N N . TRP A 1 81 ? 4.738 1.217 -9.315 1.00 96.69 81 TRP A N 1
ATOM 598 C CA . TRP A 1 81 ? 5.665 0.090 -9.266 1.00 96.69 81 TRP A CA 1
ATOM 599 C C . TRP A 1 81 ? 6.922 0.368 -10.084 1.00 96.69 81 TRP A C 1
ATOM 601 O O . TRP A 1 81 ? 6.847 0.817 -11.234 1.00 96.69 81 TRP A O 1
ATOM 611 N N . ARG A 1 82 ? 8.089 0.081 -9.503 1.00 95.00 82 ARG A N 1
ATOM 612 C CA . ARG A 1 82 ? 9.387 0.161 -10.183 1.00 95.00 82 ARG A CA 1
ATOM 613 C C . ARG A 1 82 ? 10.055 -1.205 -10.197 1.00 95.00 82 ARG A C 1
ATOM 615 O O . ARG A 1 82 ? 10.021 -1.946 -9.224 1.00 95.00 82 ARG A O 1
ATOM 622 N N . TYR A 1 83 ? 10.697 -1.512 -11.316 1.00 94.00 83 TYR A N 1
ATOM 623 C CA . TYR A 1 83 ? 11.397 -2.775 -11.532 1.00 94.00 83 TYR A CA 1
ATOM 624 C C . TYR A 1 83 ? 12.895 -2.542 -11.641 1.00 94.00 83 TYR A C 1
ATOM 626 O O . TYR A 1 83 ? 13.343 -1.477 -12.083 1.00 94.00 83 TYR A O 1
ATOM 634 N N . LEU A 1 84 ? 13.659 -3.586 -11.328 1.00 93.75 84 LEU A N 1
ATOM 635 C CA . LEU A 1 84 ? 15.060 -3.668 -11.712 1.00 93.75 84 LEU A CA 1
ATOM 636 C C . LEU A 1 84 ? 15.204 -3.527 -13.231 1.00 93.75 84 LEU A C 1
ATOM 638 O O . LEU A 1 84 ? 14.324 -3.899 -14.019 1.00 93.75 84 LEU A O 1
ATOM 642 N N . ARG A 1 85 ? 16.349 -2.994 -13.660 1.00 89.06 85 ARG A N 1
ATOM 643 C CA . ARG A 1 85 ? 16.655 -2.839 -15.083 1.00 89.06 85 ARG A CA 1
ATOM 644 C C . ARG A 1 85 ? 16.574 -4.201 -15.782 1.00 89.06 85 ARG A C 1
ATOM 646 O O . ARG A 1 85 ? 17.259 -5.140 -15.400 1.00 89.06 85 ARG A O 1
ATOM 653 N N . GLY A 1 86 ? 15.742 -4.288 -16.820 1.00 88.88 86 GLY A N 1
ATOM 654 C CA . GLY A 1 86 ? 15.518 -5.522 -17.583 1.00 88.88 86 GLY A CA 1
ATOM 655 C C . GLY A 1 86 ? 14.402 -6.429 -17.049 1.00 88.88 86 GLY A C 1
ATOM 656 O O . GLY A 1 86 ? 14.038 -7.370 -17.741 1.00 88.88 86 GLY A O 1
ATOM 657 N N . GLN A 1 87 ? 13.805 -6.128 -15.890 1.00 88.38 87 GLN A N 1
ATOM 658 C CA . GLN A 1 87 ? 12.732 -6.927 -15.276 1.00 88.38 87 GLN A CA 1
ATOM 659 C C . GLN A 1 87 ? 11.347 -6.272 -15.393 1.00 88.38 87 GLN A C 1
ATOM 661 O O . GLN A 1 87 ? 10.507 -6.399 -14.510 1.00 88.38 87 GLN A O 1
ATOM 666 N N . ARG A 1 88 ? 11.097 -5.517 -16.469 1.00 83.12 88 ARG A N 1
ATOM 667 C CA . ARG A 1 88 ? 9.821 -4.812 -16.649 1.00 83.12 88 ARG A CA 1
ATOM 668 C C . ARG A 1 88 ? 8.673 -5.813 -16.799 1.00 83.12 88 ARG A C 1
ATOM 670 O O . ARG A 1 88 ? 8.748 -6.691 -17.655 1.00 83.12 88 ARG A O 1
ATOM 677 N N . ALA A 1 89 ? 7.592 -5.620 -16.048 1.00 84.50 89 ALA A N 1
ATOM 678 C CA . ALA A 1 89 ? 6.389 -6.424 -16.218 1.00 84.50 89 ALA A CA 1
ATOM 679 C C . ALA A 1 89 ? 5.732 -6.215 -17.595 1.00 84.50 89 ALA A C 1
ATOM 681 O O . ALA A 1 89 ? 5.689 -5.099 -18.133 1.00 84.50 89 ALA A O 1
ATOM 682 N N . VAL A 1 90 ? 5.214 -7.311 -18.156 1.00 84.56 90 VAL A N 1
ATOM 683 C CA . VAL A 1 90 ? 4.580 -7.363 -19.487 1.00 84.56 90 VAL A CA 1
ATOM 684 C C . VAL A 1 90 ? 3.271 -6.569 -19.514 1.00 84.56 90 VAL A C 1
ATOM 686 O O . VAL A 1 90 ? 2.954 -5.922 -20.508 1.00 84.56 90 VAL A O 1
ATOM 689 N N . ASP A 1 91 ? 2.550 -6.556 -18.398 1.00 85.06 91 ASP A N 1
ATOM 690 C CA . ASP A 1 91 ? 1.279 -5.857 -18.187 1.00 85.06 91 ASP A CA 1
ATOM 691 C C . ASP A 1 91 ? 1.460 -4.425 -17.646 1.00 85.06 91 ASP A C 1
ATOM 693 O O . ASP A 1 91 ? 0.513 -3.801 -17.169 1.00 85.06 91 ASP A O 1
ATOM 697 N N . ALA A 1 92 ? 2.688 -3.896 -17.706 1.00 84.31 92 ALA A N 1
ATOM 698 C CA . ALA A 1 92 ? 3.065 -2.617 -17.110 1.00 84.31 92 ALA A CA 1
ATOM 699 C C . ALA A 1 92 ? 2.801 -2.518 -15.590 1.00 84.31 92 ALA A C 1
ATOM 701 O O . ALA A 1 92 ? 2.670 -1.407 -15.072 1.00 84.31 92 ALA A O 1
ATOM 702 N N . GLY A 1 93 ? 2.790 -3.660 -14.894 1.00 90.75 93 GLY A N 1
ATOM 703 C CA . GLY A 1 93 ? 2.716 -3.776 -13.439 1.00 90.75 93 GLY A CA 1
ATOM 704 C C . GLY A 1 93 ? 1.308 -3.794 -12.868 1.00 90.75 93 GLY A C 1
ATOM 705 O O . GLY A 1 93 ? 1.127 -3.530 -11.684 1.00 90.75 93 GLY A O 1
ATOM 706 N N . GLU A 1 94 ? 0.300 -4.079 -13.692 1.00 94.12 94 GLU A N 1
ATOM 707 C CA . GL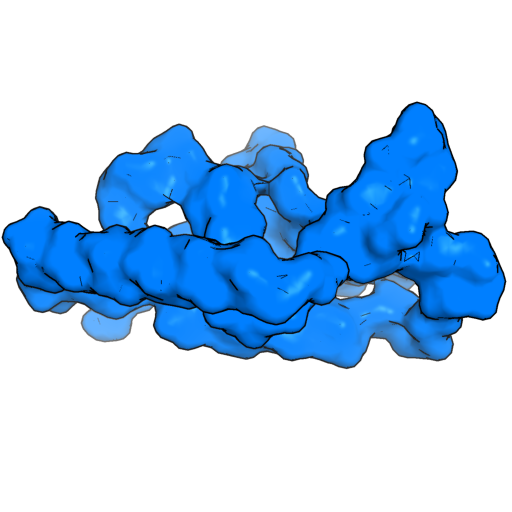U A 1 94 ? -1.085 -4.164 -13.226 1.00 94.12 94 GLU A CA 1
ATOM 708 C C . GLU A 1 94 ? -1.307 -5.313 -12.239 1.00 94.12 94 GLU A C 1
ATOM 710 O O . GLU A 1 94 ? -2.009 -5.106 -11.253 1.00 94.12 94 GLU A O 1
ATOM 715 N N . ALA A 1 95 ? -0.691 -6.480 -12.443 1.00 94.75 95 ALA A N 1
ATOM 716 C CA . ALA A 1 95 ? -0.776 -7.598 -11.506 1.00 94.75 95 ALA A CA 1
ATOM 717 C C . ALA A 1 95 ? -0.165 -7.250 -10.141 1.00 94.75 95 ALA A C 1
ATOM 719 O O . ALA A 1 95 ? -0.791 -7.481 -9.107 1.00 94.75 95 ALA A O 1
ATOM 720 N N . ASP A 1 96 ? 1.017 -6.632 -10.140 1.00 96.75 96 ASP A N 1
ATOM 721 C CA . ASP A 1 96 ? 1.702 -6.214 -8.916 1.00 96.75 96 ASP A CA 1
ATOM 722 C C . ASP A 1 96 ? 0.905 -5.132 -8.162 1.00 96.75 96 ASP A C 1
ATOM 724 O O . ASP A 1 96 ? 0.719 -5.207 -6.945 1.00 96.75 96 ASP A O 1
ATOM 728 N N . LEU A 1 97 ? 0.351 -4.154 -8.889 1.00 97.88 97 LEU A N 1
ATOM 729 C CA . LEU A 1 97 ? -0.536 -3.139 -8.314 1.00 97.88 97 LEU A CA 1
ATOM 730 C C . LEU A 1 97 ? -1.867 -3.737 -7.836 1.00 97.88 97 LEU A C 1
ATOM 732 O O . LEU A 1 97 ? -2.413 -3.263 -6.847 1.00 97.88 97 LEU A O 1
ATOM 736 N N . GLY A 1 98 ? -2.385 -4.778 -8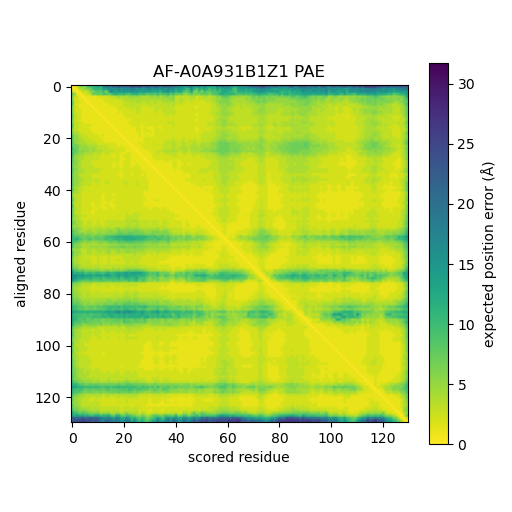.491 1.00 97.88 98 GLY A N 1
ATOM 737 C CA . GLY A 1 98 ? -3.568 -5.512 -8.039 1.00 97.88 98 GLY A CA 1
ATOM 738 C C . GLY A 1 98 ? -3.330 -6.195 -6.693 1.00 97.88 98 GLY A C 1
ATOM 739 O O . GLY A 1 98 ? -4.099 -5.995 -5.756 1.00 97.88 98 GLY A O 1
ATOM 740 N N . ALA A 1 99 ? -2.208 -6.905 -6.552 1.00 97.50 99 ALA A N 1
ATOM 741 C CA . ALA A 1 99 ? -1.819 -7.524 -5.286 1.00 97.50 99 ALA A CA 1
ATOM 742 C C . ALA A 1 99 ? -1.614 -6.483 -4.168 1.00 97.50 99 ALA A C 1
ATOM 744 O O . ALA A 1 99 ? -2.033 -6.698 -3.027 1.00 97.50 99 ALA A O 1
ATOM 745 N N . ALA A 1 100 ? -1.015 -5.333 -4.498 1.00 98.38 100 ALA A N 1
ATOM 746 C CA . ALA A 1 100 ? -0.882 -4.212 -3.572 1.00 98.38 100 ALA A CA 1
ATOM 747 C C . ALA A 1 100 ? -2.249 -3.632 -3.163 1.00 98.38 100 ALA A C 1
ATOM 749 O O . ALA A 1 100 ? -2.460 -3.348 -1.985 1.00 98.38 100 ALA A O 1
ATOM 750 N N . ALA A 1 101 ? -3.192 -3.494 -4.100 1.00 98.44 101 ALA A N 1
ATOM 751 C CA . ALA A 1 101 ? -4.541 -3.016 -3.810 1.00 98.44 101 ALA A CA 1
ATOM 752 C C . ALA A 1 101 ? -5.288 -3.965 -2.862 1.00 98.44 101 ALA A C 1
ATOM 754 O O . ALA A 1 101 ? -5.864 -3.510 -1.876 1.00 98.44 101 ALA A O 1
ATOM 755 N N . ASP A 1 102 ? -5.203 -5.277 -3.092 1.00 98.19 102 ASP A N 1
ATOM 756 C CA . ASP A 1 102 ? -5.814 -6.283 -2.217 1.00 98.19 102 ASP A CA 1
ATOM 757 C C . ASP A 1 102 ? -5.219 -6.253 -0.801 1.00 98.19 102 ASP A C 1
ATOM 759 O O . ASP A 1 102 ? -5.939 -6.383 0.194 1.00 98.19 102 ASP A O 1
ATOM 763 N N . ALA A 1 103 ? -3.896 -6.088 -0.690 1.00 97.94 103 ALA A N 1
ATOM 764 C CA . ALA A 1 103 ? -3.213 -5.942 0.593 1.00 97.94 103 ALA A CA 1
ATOM 765 C C . ALA A 1 103 ? -3.683 -4.693 1.353 1.00 97.94 103 ALA A C 1
ATOM 767 O O . ALA A 1 103 ? -3.977 -4.768 2.547 1.00 97.94 103 ALA A O 1
ATOM 768 N N . LEU A 1 104 ? -3.808 -3.568 0.651 1.00 98.19 104 LEU A N 1
ATOM 769 C CA . LEU A 1 104 ? -4.277 -2.306 1.214 1.00 98.19 104 LEU A CA 1
ATOM 770 C C . LEU A 1 104 ? -5.747 -2.364 1.637 1.00 98.19 104 LEU A C 1
ATOM 772 O O . LEU A 1 104 ? -6.069 -1.907 2.734 1.00 98.19 104 LEU A O 1
ATOM 776 N N . GLY A 1 105 ? -6.601 -3.016 0.845 1.00 97.62 105 GLY A N 1
ATOM 777 C CA . GLY A 1 105 ? -8.001 -3.264 1.190 1.00 97.62 105 GLY A CA 1
ATOM 778 C C . GLY A 1 105 ? -8.148 -4.033 2.501 1.00 97.62 105 GLY A C 1
ATOM 779 O O . GLY A 1 105 ? -8.890 -3.617 3.388 1.00 97.62 105 GLY A O 1
ATOM 780 N N . ARG A 1 106 ? -7.361 -5.102 2.696 1.00 96.19 106 ARG A N 1
ATOM 781 C CA . ARG A 1 106 ? -7.337 -5.854 3.969 1.00 96.19 106 ARG A CA 1
ATOM 782 C C . ARG A 1 106 ? -6.846 -5.028 5.161 1.00 96.19 106 ARG A C 1
ATOM 784 O O . ARG A 1 106 ? -7.159 -5.367 6.298 1.00 96.19 106 ARG A O 1
ATOM 791 N N . ALA A 1 107 ? -6.079 -3.970 4.914 1.00 96.81 107 ALA A N 1
ATOM 792 C CA . ALA A 1 107 ? -5.586 -3.046 5.934 1.00 96.81 107 ALA A CA 1
ATOM 793 C C . ALA A 1 107 ? -6.519 -1.837 6.180 1.00 96.81 107 ALA A C 1
ATOM 795 O O . ALA A 1 107 ? -6.181 -0.972 7.000 1.00 96.81 107 ALA A O 1
ATOM 796 N N . GLY A 1 108 ? -7.670 -1.783 5.495 1.00 97.06 108 GLY A N 1
ATOM 797 C CA . GLY A 1 108 ? -8.699 -0.749 5.644 1.00 97.06 108 GLY A CA 1
ATOM 798 C C . GLY A 1 108 ? -8.558 0.449 4.703 1.00 97.06 108 GLY A C 1
ATOM 799 O O . GLY A 1 108 ? -9.196 1.479 4.922 1.00 97.06 108 GLY A O 1
ATOM 800 N N . TRP A 1 109 ? -7.700 0.367 3.687 1.00 97.69 109 TRP A N 1
ATOM 801 C CA . TRP A 1 109 ? -7.512 1.435 2.707 1.00 97.69 109 TRP A CA 1
ATOM 802 C C . TRP A 1 109 ? -8.312 1.161 1.433 1.00 97.69 109 TRP A C 1
ATOM 804 O O . TRP A 1 109 ? -8.284 0.049 0.910 1.00 97.69 109 TRP A O 1
ATOM 814 N N . ASP A 1 110 ? -8.942 2.194 0.881 1.00 97.00 110 ASP A N 1
ATOM 815 C CA . ASP A 1 110 ? -9.509 2.141 -0.465 1.00 97.00 110 ASP A CA 1
ATOM 816 C C . ASP A 1 110 ? -8.377 2.382 -1.471 1.00 97.00 110 ASP A C 1
ATOM 818 O O . ASP A 1 110 ? -7.767 3.451 -1.474 1.00 97.00 110 ASP A O 1
ATOM 822 N N . ALA A 1 111 ? -8.084 1.402 -2.327 1.00 97.44 111 ALA A N 1
ATOM 823 C CA . ALA A 1 111 ? -7.025 1.485 -3.332 1.00 97.44 111 ALA A CA 1
ATOM 824 C C . ALA A 1 111 ? -7.591 1.281 -4.744 1.00 97.44 111 ALA A C 1
ATOM 826 O O . ALA A 1 111 ? -7.999 0.181 -5.116 1.00 97.44 111 ALA A O 1
ATOM 827 N N . LEU A 1 112 ? -7.603 2.343 -5.553 1.00 96.25 112 LEU A N 1
ATOM 828 C CA . LEU A 1 112 ? -8.167 2.327 -6.905 1.00 96.25 112 LEU A CA 1
ATOM 829 C C . LEU A 1 112 ? -7.071 2.378 -7.967 1.00 96.25 112 LEU A C 1
ATOM 831 O O . LEU A 1 112 ? -6.258 3.300 -7.984 1.00 96.25 112 LEU A O 1
ATOM 835 N N . LEU A 1 113 ? -7.085 1.418 -8.894 1.00 97.19 113 LEU A N 1
ATOM 836 C CA . LEU A 1 113 ? -6.148 1.359 -10.016 1.00 97.19 113 LEU A CA 1
ATOM 837 C C . LEU A 1 113 ? -6.530 2.338 -11.132 1.00 97.19 113 LEU A C 1
ATOM 839 O O . LEU A 1 113 ? -7.548 2.180 -11.807 1.00 97.19 113 LEU A O 1
ATOM 843 N N . TYR A 1 114 ? -5.639 3.287 -11.396 1.00 95.44 114 TYR A N 1
ATOM 844 C CA . TYR A 1 114 ? -5.719 4.215 -12.514 1.00 95.44 114 TYR A CA 1
ATOM 845 C C . TYR A 1 114 ? -4.811 3.780 -13.663 1.00 95.44 114 TYR A C 1
ATOM 847 O O . TYR A 1 114 ? -3.663 3.366 -13.480 1.00 95.44 114 TYR A O 1
ATOM 855 N N . ARG A 1 115 ? -5.329 3.938 -14.885 1.00 94.62 115 ARG A N 1
ATOM 856 C CA . ARG A 1 115 ? -4.611 3.691 -16.139 1.00 94.62 115 ARG A CA 1
ATOM 857 C C . ARG A 1 115 ? -4.512 4.998 -16.914 1.00 94.62 115 ARG A C 1
ATOM 859 O O . ARG A 1 115 ? -5.492 5.451 -17.496 1.00 94.62 115 ARG A O 1
ATOM 866 N N . ALA A 1 116 ? -3.325 5.597 -16.929 1.00 88.81 116 ALA A N 1
ATOM 867 C CA . ALA A 1 116 ? -3.064 6.864 -17.607 1.00 88.81 116 ALA A CA 1
ATOM 868 C C . ALA A 1 116 ? -1.986 6.665 -18.682 1.00 88.81 116 ALA A C 1
ATOM 870 O O . ALA A 1 116 ? -0.783 6.672 -18.411 1.00 88.81 116 ALA A O 1
ATOM 871 N N . GLY A 1 117 ? -2.414 6.433 -19.926 1.00 88.69 117 GLY A N 1
ATOM 87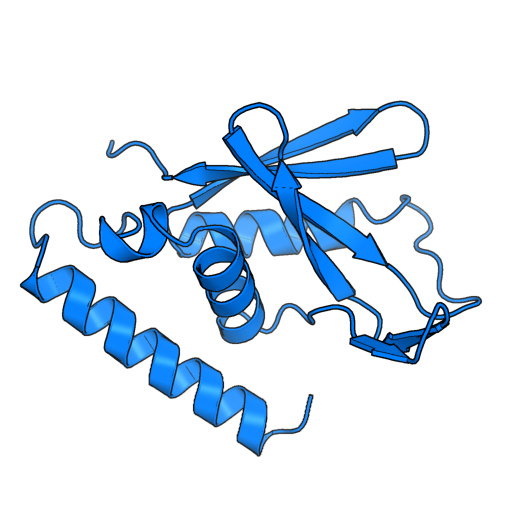2 C CA . GLY A 1 117 ? -1.509 6.153 -21.043 1.00 88.69 117 GLY A CA 1
ATOM 873 C C . GLY A 1 117 ? -0.664 4.899 -20.792 1.00 88.69 117 GLY A C 1
ATOM 874 O O . GLY A 1 117 ? -1.189 3.787 -20.764 1.00 88.69 117 GLY A O 1
ATOM 875 N N . ARG A 1 118 ? 0.653 5.066 -20.601 1.00 85.00 118 ARG A N 1
ATOM 876 C CA . ARG A 1 118 ? 1.609 3.978 -20.283 1.00 85.00 118 ARG A CA 1
ATOM 877 C C . ARG A 1 118 ? 1.885 3.801 -18.788 1.00 85.00 118 ARG A C 1
ATOM 879 O O . ARG A 1 118 ? 2.602 2.878 -18.414 1.00 85.00 118 ARG A O 1
ATOM 886 N N . VAL A 1 119 ? 1.314 4.654 -17.946 1.00 88.62 119 VAL A N 1
ATOM 887 C CA . VAL A 1 119 ? 1.502 4.620 -16.495 1.00 88.62 119 VAL A CA 1
ATOM 888 C C . VAL A 1 119 ? 0.318 3.912 -15.852 1.00 88.62 119 VAL A C 1
ATOM 890 O O . VAL A 1 119 ? -0.824 4.068 -16.293 1.00 88.62 119 VAL A O 1
ATOM 893 N N . ARG A 1 120 ? 0.607 3.108 -14.831 1.00 95.00 120 ARG A N 1
ATOM 894 C CA . ARG A 1 120 ? -0.379 2.557 -13.906 1.00 95.00 120 ARG A CA 1
ATOM 895 C C . ARG A 1 120 ? 0.019 2.919 -12.491 1.00 95.00 120 ARG A C 1
ATOM 897 O O . ARG A 1 120 ? 1.209 3.010 -12.192 1.00 95.00 120 ARG A O 1
ATOM 904 N N . TYR A 1 121 ? -0.980 3.195 -11.670 1.00 96.62 121 TYR A N 1
ATOM 905 C CA . TYR A 1 121 ? -0.791 3.562 -10.275 1.00 96.62 121 TYR A CA 1
ATOM 906 C C . TYR A 1 121 ? -2.074 3.321 -9.489 1.00 96.62 121 TYR A C 1
ATOM 908 O O . TYR A 1 121 ? -3.163 3.351 -10.062 1.00 96.62 121 TYR A O 1
ATOM 916 N N . LEU A 1 122 ? -1.947 3.113 -8.184 1.00 98.06 122 LEU A N 1
ATOM 917 C CA . LEU A 1 122 ? -3.069 3.174 -7.259 1.00 98.06 122 LEU A CA 1
ATOM 918 C C . LEU A 1 122 ? -3.189 4.591 -6.708 1.00 98.06 122 LEU A C 1
ATOM 920 O O . LEU A 1 122 ? -2.179 5.195 -6.338 1.00 98.06 122 LEU A O 1
ATOM 924 N N . LEU A 1 123 ? -4.416 5.089 -6.619 1.00 97.56 123 LEU A N 1
ATOM 925 C CA . LEU A 1 123 ? -4.759 6.153 -5.686 1.00 97.56 123 LEU A CA 1
ATOM 926 C C . LEU A 1 123 ? -5.321 5.499 -4.428 1.00 97.56 123 LEU A C 1
ATOM 928 O O . LEU A 1 123 ? -6.243 4.688 -4.521 1.00 97.56 123 LEU A O 1
ATOM 932 N N . VAL A 1 124 ? -4.743 5.836 -3.283 1.00 98.25 124 VAL A N 1
ATOM 933 C CA . VAL A 1 124 ? -5.046 5.222 -1.996 1.00 98.25 124 VAL A CA 1
ATOM 934 C C . VAL A 1 124 ? -5.593 6.276 -1.045 1.00 98.25 124 VAL A C 1
ATOM 936 O O . VAL A 1 124 ? -4.948 7.296 -0.784 1.00 98.25 124 VAL A O 1
ATOM 939 N N . GLU A 1 125 ? -6.775 6.007 -0.509 1.00 96.12 125 GLU A N 1
ATOM 940 C CA . GLU A 1 125 ? -7.480 6.843 0.460 1.00 96.12 125 GLU A CA 1
ATOM 941 C C . GLU A 1 125 ? -7.860 6.011 1.694 1.00 96.12 125 GLU A C 1
ATOM 943 O O . GLU A 1 125 ? -7.941 4.781 1.614 1.00 96.12 125 GLU A O 1
ATOM 948 N N . PRO A 1 126 ? -8.091 6.637 2.863 1.00 95.00 126 PRO A N 1
ATOM 949 C CA . PRO A 1 126 ? -8.692 5.927 3.984 1.00 95.00 126 PRO A CA 1
ATOM 950 C C . PRO A 1 126 ? -10.028 5.312 3.560 1.00 95.00 126 PRO A C 1
ATOM 952 O O . PRO A 1 126 ? -10.857 6.010 2.972 1.00 95.00 126 PRO A O 1
ATOM 955 N N . GLY A 1 127 ? -10.237 4.036 3.889 1.00 91.25 127 GLY A N 1
ATOM 956 C CA . GLY A 1 127 ? -11.501 3.363 3.627 1.00 91.25 127 GLY A CA 1
ATOM 957 C C . GLY A 1 127 ? -12.667 4.067 4.309 1.00 91.25 127 GLY A C 1
ATOM 958 O O . GLY A 1 127 ? -12.523 4.699 5.365 1.00 91.25 127 GLY A O 1
ATOM 959 N N . ARG A 1 128 ? -13.843 3.960 3.701 1.00 83.19 128 ARG A N 1
ATOM 960 C CA . ARG A 1 128 ? -15.098 4.4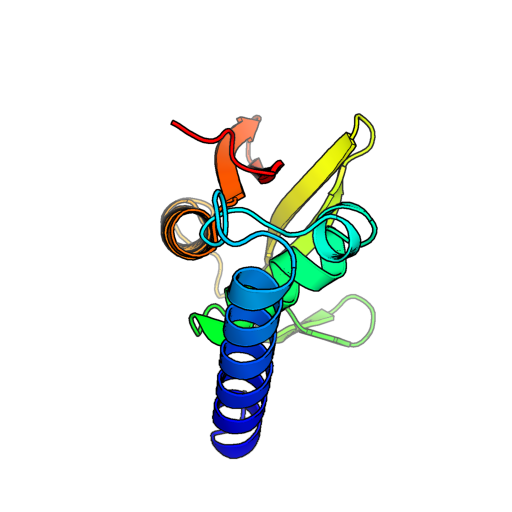12 4.308 1.00 83.19 128 ARG A CA 1
ATOM 961 C C . ARG A 1 128 ? -15.726 3.219 5.028 1.00 83.19 128 ARG A C 1
ATOM 963 O O . ARG A 1 128 ? -15.868 2.159 4.429 1.00 83.19 128 ARG A O 1
ATOM 970 N N . GLY A 1 129 ? -16.057 3.382 6.311 1.00 64.69 129 GLY A N 1
ATOM 971 C CA . GLY A 1 129 ? -16.778 2.355 7.071 1.00 64.69 129 GLY A CA 1
ATOM 972 C C . GLY A 1 129 ? -18.097 2.020 6.378 1.00 64.69 129 GLY A C 1
ATOM 973 O O . GLY A 1 129 ? -18.769 2.933 5.891 1.00 64.69 129 GLY A O 1
ATOM 974 N N . GLY A 1 130 ? -18.396 0.725 6.271 1.00 48.50 130 GLY A N 1
ATOM 975 C CA . GLY A 1 130 ?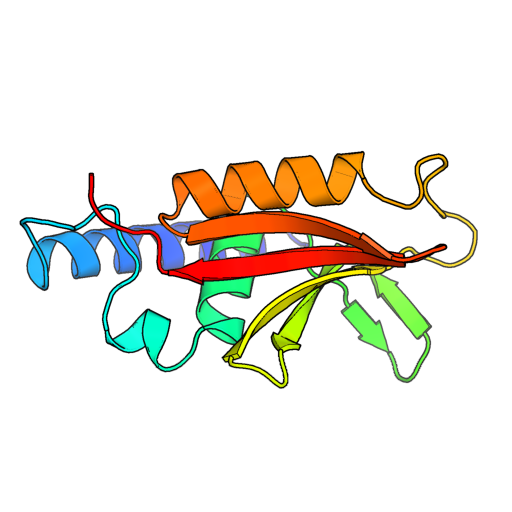 -19.659 0.217 5.727 1.00 48.50 130 GLY A CA 1
ATOM 976 C C . GLY A 1 130 ? -20.827 0.372 6.688 1.00 48.50 130 GLY A C 1
ATOM 977 O O . GLY A 1 130 ? -20.579 0.507 7.907 1.00 48.50 130 GLY A O 1
#

Sequence (130 aa):
MTEDRAQQVAQAWESLLRIRGLVQPDHSELPAPWERAQPVRAVALALEAAGVPICAVDGDAVVEGGAVVEPEERGGTRVTWRYLRGQRAVDAGEADLGAAADALGRAGWDALLYRAGRVRYLLVEPGRGG

Secondary structure (DSSP, 8-state):
--HHHHHHHHHHHHHHHHHHHHH-GGGTTSPPHHHHTSHHHHHHHHHHHTTPPBPEEETTEEEE-EEEEEE-TTSSEEEEEE--TT---TTTTHHHHHHHHHHHHHTTEEEEEEEETTEEEEEEEEPPP-

Mean predicted aligned error: 3.81 Å